Protein AF-A0A9L0II58-F1 (afdb_monomer)

Mean predicted aligned error: 10.86 Å

Structure (mmCIF, N/CA/C/O backbone):
data_AF-A0A9L0II58-F1
#
_entry.id   AF-A0A9L0II58-F1
#
loop_
_atom_site.group_PDB
_atom_site.id
_atom_site.type_symbol
_atom_site.label_atom_id
_atom_site.label_alt_id
_atom_site.label_comp_id
_atom_site.label_asym_id
_atom_site.label_entity_id
_atom_site.label_seq_id
_atom_site.pdbx_PDB_ins_code
_atom_site.Cartn_x
_atom_site.Cartn_y
_atom_site.Cartn_z
_atom_site.occupancy
_atom_site.B_iso_or_equiv
_atom_site.auth_seq_id
_atom_site.auth_comp_id
_atom_site.auth_asym_id
_atom_site.auth_atom_id
_atom_site.pdbx_PDB_model_num
ATOM 1 N N . MET A 1 1 ? -38.429 33.401 -10.300 1.00 37.47 1 MET A N 1
ATOM 2 C CA . MET A 1 1 ? -38.374 32.465 -11.446 1.00 37.47 1 MET A CA 1
ATOM 3 C C . MET A 1 1 ? -36.984 32.580 -12.074 1.00 37.47 1 MET A C 1
ATOM 5 O O . MET A 1 1 ? -36.803 33.376 -12.972 1.00 37.47 1 MET A O 1
ATOM 9 N N . HIS A 1 2 ? -35.915 31.962 -11.591 1.00 30.67 2 HIS A N 1
ATOM 10 C CA . HIS A 1 2 ? -35.698 30.520 -11.544 1.00 30.67 2 HIS A CA 1
ATOM 11 C C . HIS A 1 2 ? -34.664 30.217 -10.450 1.00 30.67 2 HIS A C 1
ATOM 13 O O . HIS A 1 2 ? -33.458 30.248 -10.674 1.00 30.67 2 HIS A O 1
ATOM 19 N N . THR A 1 3 ? -35.157 29.917 -9.251 1.00 37.91 3 THR A N 1
ATOM 20 C CA . THR A 1 3 ? -34.393 29.270 -8.181 1.00 37.91 3 THR A CA 1
ATOM 21 C C . THR A 1 3 ? -34.472 27.772 -8.415 1.00 37.91 3 THR A C 1
ATOM 23 O O . THR A 1 3 ? -35.184 27.092 -7.701 1.00 37.91 3 THR A O 1
ATOM 26 N N . LEU A 1 4 ? -33.871 27.261 -9.483 1.00 41.06 4 LEU A N 1
ATOM 27 C CA . LEU A 1 4 ? -33.971 25.845 -9.838 1.00 41.06 4 LEU A CA 1
ATOM 28 C C . LEU A 1 4 ? -32.886 25.555 -10.866 1.00 41.06 4 LEU A C 1
ATOM 30 O O . LEU A 1 4 ? -33.177 25.417 -12.041 1.00 41.06 4 LEU A O 1
ATOM 34 N N . HIS A 1 5 ? -31.625 25.479 -10.441 1.00 32.88 5 HIS A N 1
ATOM 35 C CA . HIS A 1 5 ? -30.697 24.599 -11.139 1.00 32.88 5 HIS A CA 1
ATOM 36 C C . HIS A 1 5 ? -29.764 23.861 -10.150 1.00 32.88 5 HIS A C 1
ATOM 38 O O . HIS A 1 5 ? -28.634 24.250 -9.888 1.00 32.88 5 HIS A O 1
ATOM 44 N N . ILE A 1 6 ? -30.327 22.768 -9.618 1.00 37.22 6 ILE A N 1
ATOM 45 C CA . ILE A 1 6 ? -29.752 21.406 -9.594 1.00 37.22 6 ILE A CA 1
ATOM 46 C C . ILE A 1 6 ? -28.550 21.181 -8.654 1.00 37.22 6 ILE A C 1
ATOM 48 O O . ILE A 1 6 ? -27.398 21.427 -8.983 1.00 37.22 6 ILE A O 1
ATOM 52 N N . TYR A 1 7 ? -28.787 20.727 -7.419 1.00 32.41 7 TYR A N 1
ATOM 53 C CA . TYR A 1 7 ? -28.805 19.292 -7.064 1.00 32.41 7 TYR A CA 1
ATOM 54 C C . TYR A 1 7 ? -27.579 18.488 -7.555 1.00 32.41 7 TYR A C 1
ATOM 56 O O . TYR A 1 7 ? -27.704 17.515 -8.286 1.00 32.41 7 TYR A O 1
ATOM 64 N N . PHE A 1 8 ? -26.380 18.849 -7.095 1.00 29.89 8 PHE A N 1
ATOM 65 C CA . PHE A 1 8 ? -25.262 17.894 -6.924 1.00 29.89 8 PHE A CA 1
ATOM 66 C C . PHE A 1 8 ? -24.628 17.994 -5.519 1.00 29.89 8 PHE A C 1
ATOM 68 O O . PHE A 1 8 ? -23.543 17.487 -5.252 1.00 29.89 8 PHE A O 1
ATOM 75 N N . SER A 1 9 ? -25.343 18.676 -4.615 1.00 35.75 9 SER A N 1
ATOM 76 C CA . SER A 1 9 ? -24.925 19.126 -3.282 1.00 35.75 9 SER A CA 1
ATOM 77 C C . SER A 1 9 ? -25.473 18.245 -2.147 1.00 35.75 9 SER A C 1
ATOM 79 O O . SER A 1 9 ? -25.463 18.658 -0.988 1.00 35.75 9 SER A O 1
ATOM 81 N N . THR A 1 10 ? -25.957 17.031 -2.432 1.00 36.22 10 THR A N 1
ATOM 82 C CA . THR A 1 10 ? -26.432 16.082 -1.407 1.00 36.22 10 THR A CA 1
ATOM 83 C C . THR A 1 10 ? -25.261 15.388 -0.704 1.00 36.22 10 THR A C 1
ATOM 85 O O . THR A 1 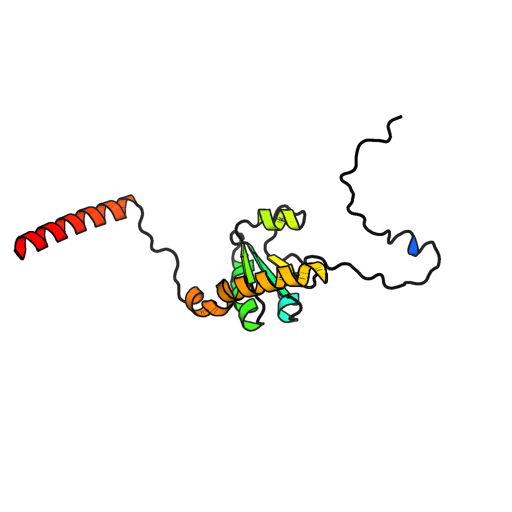10 ? -25.166 14.168 -0.651 1.00 36.22 10 THR A O 1
ATOM 88 N N . GLY A 1 11 ? -24.356 16.190 -0.146 1.00 39.62 11 GLY A N 1
ATOM 89 C CA . GLY A 1 11 ? -23.620 15.855 1.063 1.00 39.62 11 GLY A CA 1
ATOM 90 C C . GLY A 1 11 ? -24.412 16.430 2.228 1.00 39.62 11 GLY A C 1
ATOM 91 O O . GLY A 1 11 ? -24.112 17.521 2.706 1.00 39.62 11 GLY A O 1
ATOM 92 N N . GLN A 1 12 ? -25.479 15.741 2.628 1.00 36.44 12 GLN A N 1
ATOM 93 C CA . GLN A 1 12 ? -26.328 16.157 3.737 1.00 36.44 12 GLN A CA 1
ATOM 94 C C . GLN A 1 12 ? -25.547 15.988 5.046 1.00 36.44 12 GLN A C 1
ATOM 96 O O . GLN A 1 12 ? -25.610 14.955 5.707 1.00 36.44 12 GLN A O 1
ATOM 101 N N . MET A 1 13 ? -24.757 17.005 5.398 1.00 39.03 13 MET A N 1
ATOM 102 C CA . MET A 1 13 ? -24.294 17.205 6.766 1.00 39.03 13 MET A CA 1
ATOM 103 C C . MET A 1 13 ? -25.514 17.562 7.620 1.00 39.03 13 MET A C 1
ATOM 105 O O . MET A 1 13 ? -26.181 18.557 7.322 1.00 39.03 13 MET A O 1
ATOM 109 N N . PRO A 1 14 ? -25.823 16.810 8.689 1.00 40.38 14 PRO A N 1
ATOM 110 C CA . PRO A 1 14 ? -26.786 17.280 9.662 1.00 40.38 14 PRO A CA 1
ATOM 111 C C . PRO A 1 14 ? -26.190 18.493 10.388 1.00 40.38 14 PRO A C 1
ATOM 113 O O . PRO A 1 14 ? -25.183 18.410 11.087 1.00 40.3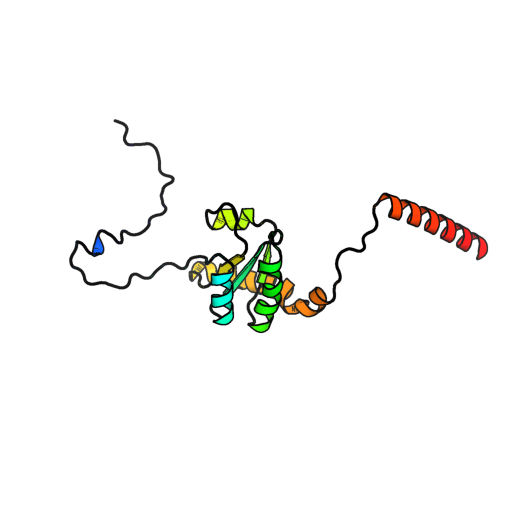8 14 PRO A O 1
ATOM 116 N N . LEU A 1 15 ? -26.823 19.633 10.127 1.00 44.50 15 LEU A N 1
ATOM 117 C CA . LEU A 1 15 ? -26.906 20.861 10.912 1.00 44.50 15 LEU A CA 1
ATOM 118 C C . LEU A 1 15 ? -26.451 20.728 12.383 1.00 44.50 15 LEU A C 1
ATOM 120 O O . LEU A 1 15 ? -27.250 20.421 13.263 1.00 44.50 15 LEU A O 1
ATOM 124 N N . TYR A 1 16 ? -25.188 21.063 12.666 1.00 44.03 16 TYR A N 1
ATOM 125 C CA . TYR A 1 16 ? -24.713 21.314 14.040 1.00 44.03 16 TYR A CA 1
ATOM 126 C C . TYR A 1 16 ? -25.178 22.690 14.563 1.00 44.03 16 TYR A C 1
ATOM 128 O O . TYR A 1 16 ? -25.237 22.920 15.766 1.00 44.03 16 TYR A O 1
ATOM 136 N N . GLY A 1 17 ? -25.555 23.609 13.663 1.00 41.88 17 GLY A N 1
ATOM 137 C CA . GLY A 1 17 ? -25.961 24.976 14.014 1.00 41.88 17 GLY A CA 1
ATOM 138 C C . GLY A 1 17 ? -27.381 25.119 14.577 1.00 41.88 17 GLY A C 1
ATOM 139 O O . GLY A 1 17 ? -27.633 26.048 15.334 1.00 41.88 17 GLY A O 1
ATOM 140 N N . THR A 1 18 ? -28.312 24.214 14.258 1.00 47.66 18 THR A N 1
ATOM 141 C CA . THR A 1 18 ? -29.737 24.379 14.627 1.00 47.66 18 THR A CA 1
ATOM 142 C C . THR A 1 18 ? -30.142 23.631 15.895 1.00 47.66 18 THR A C 1
ATOM 144 O O . THR A 1 18 ? -31.159 23.963 16.493 1.00 47.66 18 THR A O 1
ATOM 147 N N . ILE A 1 19 ? -29.362 22.637 16.333 1.00 51.94 19 ILE A N 1
ATOM 148 C CA . ILE A 1 19 ? -29.674 21.840 17.534 1.00 51.94 19 ILE A CA 1
ATOM 149 C C . ILE A 1 19 ? -29.390 22.653 18.807 1.00 51.94 19 ILE A C 1
ATOM 151 O O . ILE A 1 19 ? -30.192 22.633 19.737 1.00 51.94 19 ILE A O 1
ATOM 155 N N . LEU A 1 20 ? -28.318 23.453 18.804 1.00 52.81 20 LEU A N 1
ATOM 156 C CA . LEU A 1 20 ? -27.966 24.350 19.911 1.00 52.81 20 LEU A CA 1
ATOM 157 C C . LEU A 1 20 ? -28.982 25.490 20.096 1.00 52.81 20 LEU A C 1
ATOM 159 O O . LEU A 1 20 ? -29.238 25.907 21.221 1.00 52.81 20 LEU A O 1
ATOM 163 N N . ALA A 1 21 ? -29.608 25.955 19.011 1.00 57.19 21 ALA A N 1
ATOM 164 C CA . ALA A 1 21 ? -30.618 27.015 19.060 1.00 57.19 21 ALA A CA 1
ATOM 165 C C . ALA A 1 21 ? -31.952 26.562 19.690 1.00 57.19 21 ALA A C 1
ATOM 167 O O . ALA A 1 21 ? -32.737 27.396 20.128 1.00 57.19 21 ALA A O 1
ATOM 168 N N . ALA A 1 22 ? -32.214 25.251 19.753 1.00 59.59 22 ALA A N 1
ATOM 169 C CA . ALA A 1 22 ? -33.484 24.688 20.215 1.00 59.59 22 ALA A CA 1
ATOM 170 C C . ALA A 1 22 ? -33.472 24.211 21.684 1.00 59.59 22 ALA A C 1
ATOM 172 O O . ALA A 1 22 ? -34.413 23.541 22.108 1.00 59.59 22 ALA A O 1
ATOM 173 N N . GLY A 1 23 ? -32.419 24.506 22.460 1.00 54.19 23 GLY A N 1
ATOM 174 C CA . GLY A 1 23 ? -32.371 24.255 23.911 1.00 54.19 23 GLY A CA 1
ATOM 175 C C . GLY A 1 23 ? -32.428 22.782 24.346 1.00 54.19 23 GLY A C 1
ATOM 176 O O . GLY A 1 23 ? -32.483 22.495 25.540 1.00 54.19 23 GLY A O 1
ATOM 177 N N . LYS A 1 24 ? -32.400 21.828 23.409 1.00 57.31 24 LYS A N 1
ATOM 178 C CA . LYS A 1 24 ? -32.230 20.407 23.723 1.00 57.31 24 LYS A CA 1
ATOM 179 C C . LYS A 1 24 ? -30.747 20.182 24.005 1.00 57.31 24 LYS A C 1
ATOM 181 O O . LYS A 1 24 ? -29.922 20.443 23.135 1.00 57.31 24 LYS A O 1
ATOM 186 N N . GLY A 1 25 ? -30.430 19.755 25.230 1.00 58.03 25 GLY A N 1
ATOM 187 C CA . GLY A 1 25 ? -29.062 19.474 25.671 1.00 58.03 25 GLY A CA 1
ATOM 188 C C . GLY A 1 25 ? -28.303 18.572 24.696 1.00 58.03 25 GLY A C 1
ATOM 189 O O . GLY A 1 25 ? -28.914 17.861 23.901 1.00 58.03 25 GLY A O 1
ATOM 190 N N . ASP A 1 26 ? -26.974 18.636 24.756 1.00 59.62 26 ASP A N 1
ATOM 191 C CA . ASP A 1 26 ? -26.035 18.027 23.808 1.00 59.62 26 ASP A CA 1
ATOM 192 C C . ASP A 1 26 ? -26.184 16.490 23.765 1.00 59.62 26 ASP A C 1
ATOM 194 O O . ASP A 1 26 ? -25.502 15.741 24.464 1.00 59.62 26 ASP A O 1
ATOM 198 N N . VAL A 1 27 ? -27.155 15.997 22.992 1.00 66.31 27 VAL A N 1
ATOM 199 C CA . VAL A 1 27 ? -27.343 14.566 22.748 1.00 66.31 27 VAL A CA 1
ATOM 200 C C . VAL A 1 27 ? -26.254 14.121 21.771 1.00 66.31 27 VAL A C 1
ATOM 202 O O . VAL A 1 27 ? -26.261 14.567 20.616 1.00 66.31 27 VAL A O 1
ATOM 205 N N . PRO A 1 28 ? -25.320 13.237 22.181 1.00 72.06 28 PRO A N 1
ATOM 206 C CA . PRO A 1 28 ? -24.205 12.838 21.338 1.00 72.06 28 PRO A CA 1
ATOM 207 C C . PRO A 1 28 ? -24.730 12.107 20.103 1.00 72.06 28 PRO A C 1
ATOM 209 O O . PRO A 1 28 ? -25.129 10.943 20.142 1.00 72.06 28 PRO A O 1
ATOM 212 N N . THR A 1 29 ? -24.737 12.812 18.975 1.00 75.81 29 THR A N 1
ATOM 213 C CA . THR A 1 29 ? -25.185 12.260 17.698 1.00 75.81 29 THR A CA 1
ATOM 214 C C . THR A 1 29 ? -24.169 11.225 17.217 1.00 75.81 29 THR A C 1
ATOM 216 O O . THR A 1 29 ? -22.966 11.496 17.140 1.00 75.81 29 THR A O 1
ATOM 219 N N . LYS A 1 30 ? -24.646 10.021 16.875 1.00 77.94 30 LYS A N 1
ATOM 220 C CA . LYS A 1 30 ? -23.804 8.928 16.375 1.00 77.94 30 LYS A CA 1
ATOM 221 C C . LYS A 1 30 ? -23.175 9.334 15.042 1.00 77.94 30 LYS A C 1
ATOM 223 O O . LYS A 1 30 ? -23.849 9.404 14.018 1.00 77.94 30 LYS A O 1
ATOM 228 N N . ARG A 1 31 ? -21.871 9.614 15.060 1.00 80.75 31 ARG A N 1
ATOM 229 C CA . ARG A 1 31 ? -21.125 9.984 13.853 1.00 80.75 31 ARG A CA 1
ATOM 230 C C . ARG A 1 31 ? -21.053 8.780 12.908 1.00 80.75 31 ARG A C 1
ATOM 232 O O . ARG A 1 31 ? -20.744 7.682 13.378 1.00 80.75 31 ARG A O 1
ATOM 239 N N . PRO A 1 32 ? -21.313 8.965 11.603 1.00 84.94 32 PRO A N 1
ATOM 240 C CA . PRO A 1 32 ? -21.199 7.875 10.649 1.00 84.94 32 PRO A CA 1
ATOM 241 C C . PRO A 1 32 ? -19.741 7.399 10.549 1.00 84.94 32 PRO A C 1
ATOM 243 O O . PRO A 1 32 ? -18.811 8.194 10.753 1.00 84.94 32 PRO A O 1
ATOM 246 N N . PRO A 1 33 ? -19.517 6.112 10.237 1.00 86.62 33 PRO A N 1
ATOM 247 C CA . PRO A 1 33 ? -18.185 5.625 9.930 1.00 86.62 33 PRO A CA 1
ATOM 248 C C . PRO A 1 33 ? -17.679 6.316 8.665 1.00 86.62 33 PRO A C 1
ATOM 250 O O . PRO A 1 33 ? -18.372 6.401 7.656 1.00 86.62 33 PRO A O 1
ATOM 253 N N . VAL A 1 34 ? -16.457 6.829 8.731 1.00 89.88 34 VAL A N 1
ATOM 254 C CA . VAL A 1 34 ? -15.825 7.548 7.625 1.00 89.88 34 VAL A CA 1
ATOM 255 C C . VAL A 1 34 ? -14.406 7.044 7.435 1.00 89.88 34 VAL A C 1
ATOM 257 O O . VAL A 1 34 ? -13.758 6.578 8.377 1.00 89.88 34 VAL A O 1
ATOM 260 N N . LEU A 1 35 ? -13.911 7.187 6.212 1.00 90.75 35 LEU A N 1
ATOM 261 C CA . LEU A 1 35 ? -12.530 6.877 5.887 1.00 90.75 35 LEU A CA 1
ATOM 262 C C . LEU A 1 35 ? -11.588 7.840 6.610 1.00 90.75 35 LEU A C 1
ATOM 264 O O . LEU A 1 35 ? -11.842 9.043 6.723 1.00 90.75 35 LEU A O 1
ATOM 268 N N . ARG A 1 36 ? -10.474 7.298 7.096 1.00 91.62 36 ARG A N 1
ATOM 269 C CA . ARG A 1 36 ? -9.381 8.084 7.665 1.00 91.62 36 ARG A CA 1
ATOM 270 C C . ARG A 1 36 ? -8.252 8.097 6.650 1.00 91.62 36 ARG A C 1
ATOM 272 O O . ARG A 1 36 ? -7.883 7.053 6.123 1.00 91.62 36 ARG A O 1
ATOM 279 N N . ALA A 1 37 ? -7.741 9.280 6.349 1.00 92.81 37 ALA A N 1
ATOM 280 C CA . ALA A 1 37 ? -6.758 9.479 5.298 1.00 92.81 37 ALA A CA 1
ATOM 281 C C . ALA A 1 37 ? -5.533 10.214 5.837 1.00 92.81 37 ALA A C 1
ATOM 283 O O . ALA A 1 37 ? -5.661 11.083 6.700 1.00 92.81 37 ALA A O 1
ATOM 284 N N . GLY A 1 38 ? -4.371 9.900 5.269 1.00 90.19 38 GLY A N 1
ATOM 285 C CA . GLY A 1 38 ? -3.093 10.514 5.613 1.00 90.19 38 GLY A CA 1
ATOM 286 C C . GLY A 1 38 ? -2.236 9.641 6.524 1.00 90.19 38 GLY A C 1
ATOM 287 O O . GLY A 1 38 ? -2.736 8.959 7.417 1.00 90.19 38 GLY A O 1
ATOM 288 N N . VAL A 1 39 ? -0.923 9.699 6.301 1.00 91.62 39 VAL A N 1
ATOM 289 C CA . VAL A 1 39 ? 0.056 8.796 6.924 1.00 91.62 39 VAL A CA 1
ATOM 290 C C . VAL A 1 39 ? -0.006 8.866 8.449 1.00 91.62 39 VAL A C 1
ATOM 292 O O . VAL A 1 39 ? -0.225 7.840 9.075 1.00 91.62 39 VAL A O 1
ATOM 295 N N . ASN A 1 40 ? 0.057 10.061 9.042 1.00 92.38 40 ASN A N 1
ATOM 296 C CA . ASN A 1 40 ? 0.121 10.234 10.502 1.00 92.38 40 ASN A CA 1
ATOM 297 C C . ASN A 1 40 ? -1.142 9.733 11.226 1.00 92.38 40 ASN A C 1
ATOM 299 O O . ASN A 1 40 ? -1.089 9.168 12.318 1.00 92.38 40 ASN A O 1
ATOM 303 N N . THR A 1 41 ? -2.312 9.941 10.622 1.00 92.38 41 THR A N 1
ATOM 304 C CA . THR A 1 41 ? -3.571 9.444 11.186 1.00 92.38 41 THR A CA 1
ATOM 305 C C . THR A 1 41 ? -3.679 7.932 11.012 1.00 92.38 41 THR A C 1
ATOM 307 O O . THR A 1 41 ? -4.159 7.242 11.902 1.00 92.38 41 THR A O 1
ATOM 310 N N . VAL A 1 42 ? -3.219 7.394 9.882 1.00 93.25 42 VAL A N 1
ATOM 311 C CA . VAL A 1 42 ? -3.234 5.949 9.628 1.00 93.25 42 VAL A CA 1
ATOM 312 C C . VAL A 1 42 ? -2.272 5.217 10.569 1.00 93.25 42 VAL A C 1
ATOM 314 O O . VAL A 1 42 ? -2.679 4.228 11.170 1.00 93.25 42 VAL A O 1
ATOM 317 N N . THR A 1 43 ? -1.048 5.710 10.772 1.00 93.31 43 THR A N 1
ATOM 318 C CA . THR A 1 43 ? -0.052 5.069 11.648 1.00 93.31 43 THR A CA 1
ATOM 319 C C . THR A 1 43 ? -0.534 4.983 13.091 1.00 93.31 43 THR A C 1
ATOM 321 O O . THR A 1 43 ? -0.545 3.900 13.669 1.00 93.31 43 THR A O 1
ATOM 324 N N . THR A 1 44 ? -1.051 6.084 13.637 1.00 94.19 44 THR A N 1
ATOM 325 C CA . THR A 1 44 ? -1.612 6.109 14.999 1.00 94.19 44 THR A CA 1
ATOM 326 C C . THR A 1 44 ? -2.806 5.161 15.153 1.00 94.19 44 THR A C 1
ATOM 328 O O . THR A 1 44 ? -2.974 4.522 16.192 1.00 94.19 44 THR A O 1
ATOM 331 N N . LEU A 1 45 ? -3.646 5.009 14.125 1.00 93.94 45 LEU A N 1
ATOM 332 C CA . LEU A 1 45 ? -4.759 4.052 14.144 1.00 93.94 45 LEU A CA 1
ATOM 333 C C . LEU A 1 45 ? -4.293 2.593 14.047 1.00 93.94 45 LEU A C 1
ATOM 335 O O . LEU A 1 45 ? -4.927 1.716 14.639 1.00 93.94 45 LEU A O 1
ATOM 339 N N . MET A 1 46 ? -3.200 2.334 13.331 1.00 93.56 46 MET A N 1
ATOM 340 C CA . MET A 1 46 ? -2.594 1.008 13.224 1.00 93.56 46 MET A CA 1
ATOM 341 C C . MET A 1 46 ? -1.924 0.572 14.525 1.00 93.56 46 MET A C 1
ATOM 343 O O . MET A 1 46 ? -2.131 -0.557 14.962 1.00 93.56 46 MET A O 1
ATOM 347 N N . GLU A 1 47 ? -1.173 1.467 15.168 1.00 92.44 47 GLU A N 1
ATOM 348 C CA . GLU A 1 47 ? -0.543 1.225 16.473 1.00 92.44 47 GLU A CA 1
ATOM 349 C C . GLU A 1 47 ? -1.589 0.909 17.548 1.00 92.44 47 GLU A C 1
ATOM 351 O O . GLU A 1 47 ? -1.432 -0.016 18.341 1.00 92.44 47 GLU A O 1
ATOM 356 N N . ASN A 1 48 ? -2.725 1.604 17.499 1.00 93.25 48 ASN A N 1
ATOM 357 C CA . ASN A 1 48 ? -3.860 1.351 18.382 1.00 93.25 48 ASN A CA 1
ATOM 358 C C . ASN A 1 48 ? -4.730 0.149 17.962 1.00 93.25 48 ASN A C 1
ATOM 360 O O . ASN A 1 48 ? -5.752 -0.100 18.599 1.00 93.25 48 ASN A O 1
ATOM 364 N N . LYS A 1 49 ? -4.385 -0.566 16.879 1.00 90.00 49 LYS A N 1
ATOM 365 C CA . LYS A 1 49 ? -5.158 -1.688 16.303 1.00 90.00 49 LYS A CA 1
ATOM 366 C C . LYS A 1 49 ? -6.634 -1.363 16.017 1.00 90.00 49 LYS A C 1
ATOM 368 O O . LYS A 1 49 ? -7.496 -2.235 16.062 1.00 90.00 49 LYS A O 1
ATOM 373 N N . LYS A 1 50 ? -6.940 -0.100 15.706 1.00 91.00 50 LYS A N 1
ATOM 374 C CA . LYS A 1 50 ? -8.295 0.360 15.338 1.00 91.00 50 LYS A CA 1
ATOM 375 C C . LYS A 1 50 ? -8.555 0.293 13.831 1.00 91.00 50 LYS A C 1
ATOM 377 O O . LYS A 1 50 ? -9.681 0.522 13.394 1.00 91.00 50 LYS A O 1
ATOM 382 N N . ALA A 1 51 ? -7.518 0.030 13.040 1.00 92.00 51 ALA A N 1
ATOM 383 C CA . ALA A 1 51 ? -7.602 -0.134 11.596 1.00 92.00 51 ALA A CA 1
ATOM 384 C C . ALA A 1 51 ? -8.030 -1.565 11.236 1.00 92.00 51 ALA A C 1
ATOM 386 O O . ALA A 1 51 ? -7.407 -2.528 11.676 1.00 92.00 51 ALA A O 1
ATOM 387 N N . GLN A 1 52 ? -9.068 -1.697 10.410 1.00 91.94 52 GLN A N 1
ATOM 388 C CA . GLN A 1 52 ? -9.499 -2.983 9.854 1.00 91.94 52 GLN A CA 1
ATOM 389 C C . GLN A 1 52 ? -8.797 -3.294 8.536 1.00 91.94 52 GLN A C 1
ATOM 391 O O . GLN A 1 52 ? -8.494 -4.449 8.269 1.00 91.94 52 GLN A O 1
ATOM 396 N N . LEU A 1 53 ? -8.540 -2.270 7.720 1.00 93.25 53 LEU A N 1
ATOM 397 C CA . LEU A 1 53 ? -7.842 -2.390 6.444 1.00 93.25 53 LEU A CA 1
ATOM 398 C C . LEU A 1 53 ? -7.030 -1.122 6.178 1.00 93.25 53 LEU A C 1
ATOM 400 O O . LEU A 1 53 ? -7.507 -0.009 6.429 1.00 93.25 53 LEU A O 1
ATOM 404 N N . VAL A 1 54 ? -5.818 -1.289 5.650 1.00 94.25 54 VAL A N 1
ATOM 405 C CA . VAL A 1 54 ? -4.943 -0.184 5.240 1.00 94.25 54 VAL A CA 1
ATOM 406 C C . VAL A 1 54 ? -4.670 -0.261 3.744 1.00 94.25 54 VAL A C 1
ATOM 408 O O . VAL A 1 54 ? -4.293 -1.298 3.212 1.00 94.25 54 VAL A O 1
ATOM 411 N N . VAL A 1 55 ? -4.844 0.864 3.066 1.00 94.31 55 VAL A N 1
ATOM 412 C CA . VAL A 1 55 ? -4.625 1.017 1.632 1.00 94.31 55 VAL A CA 1
ATOM 413 C C . VAL A 1 55 ? -3.463 1.975 1.424 1.00 94.31 55 VAL A C 1
ATOM 415 O O . VAL A 1 55 ? -3.495 3.105 1.914 1.00 94.31 55 VAL A O 1
ATOM 418 N N . ILE A 1 56 ? -2.447 1.530 0.691 1.00 94.88 56 ILE A N 1
ATOM 419 C CA . ILE A 1 56 ? -1.212 2.269 0.425 1.00 94.88 56 ILE A CA 1
ATOM 420 C C . ILE A 1 56 ? -1.125 2.544 -1.078 1.00 94.88 56 ILE A C 1
ATOM 422 O O . ILE A 1 56 ? -1.339 1.647 -1.893 1.00 94.88 56 ILE A O 1
ATOM 426 N N . ALA A 1 57 ? -0.819 3.779 -1.468 1.00 95.38 57 ALA A N 1
ATOM 427 C CA . ALA A 1 57 ? -0.521 4.099 -2.860 1.00 95.38 57 ALA A CA 1
ATOM 428 C C . ALA A 1 57 ? 0.895 3.648 -3.249 1.00 95.38 57 ALA A C 1
ATOM 430 O O . ALA A 1 57 ? 1.832 3.786 -2.468 1.00 95.38 57 ALA A O 1
ATOM 431 N N . HIS A 1 58 ? 1.062 3.158 -4.478 1.00 92.69 58 HIS A N 1
ATOM 432 C CA . HIS A 1 58 ? 2.370 2.721 -4.989 1.00 92.69 58 HIS A CA 1
ATOM 433 C C . HIS A 1 58 ? 3.294 3.852 -5.491 1.00 92.69 58 HIS A C 1
ATOM 435 O O . HIS A 1 58 ? 4.495 3.658 -5.599 1.00 92.69 58 HIS A O 1
ATOM 441 N N . ASP A 1 59 ? 2.736 5.015 -5.832 1.00 93.19 59 ASP A N 1
ATOM 442 C CA . ASP A 1 59 ? 3.364 6.124 -6.575 1.00 93.19 59 ASP A CA 1
ATOM 443 C C . ASP A 1 59 ? 3.552 7.356 -5.680 1.00 93.19 59 ASP A C 1
ATOM 445 O O . ASP A 1 59 ? 3.321 8.509 -6.072 1.00 93.19 59 ASP A O 1
ATOM 449 N N . VAL A 1 60 ? 3.906 7.104 -4.423 1.00 91.31 60 VAL A N 1
ATOM 450 C CA . VAL A 1 60 ? 4.192 8.157 -3.455 1.00 91.31 60 VAL A CA 1
ATOM 451 C C . VAL A 1 60 ? 5.595 8.690 -3.703 1.00 91.31 60 VAL A C 1
ATOM 453 O O . VAL A 1 60 ? 6.548 7.935 -3.840 1.00 91.31 60 VAL A O 1
ATOM 456 N N . ASP A 1 61 ? 5.673 10.011 -3.758 1.00 88.88 61 ASP A N 1
ATOM 457 C CA . ASP A 1 61 ? 6.900 10.777 -3.893 1.00 88.88 61 ASP A CA 1
ATOM 458 C C . ASP A 1 61 ? 6.819 11.848 -2.802 1.00 88.88 61 ASP A C 1
ATOM 460 O O . ASP A 1 61 ? 5.865 12.643 -2.847 1.00 88.88 61 ASP A O 1
ATOM 464 N N . PRO A 1 62 ? 7.670 11.819 -1.761 1.00 92.88 62 PRO A N 1
ATOM 465 C CA . PRO A 1 62 ? 8.810 10.916 -1.501 1.00 92.88 62 PRO A CA 1
ATOM 466 C C . PRO A 1 62 ? 8.422 9.535 -0.903 1.00 92.88 62 PRO A C 1
ATOM 468 O O . PRO A 1 62 ? 7.453 9.423 -0.145 1.00 92.88 62 PRO A O 1
ATOM 471 N N . ILE A 1 63 ? 9.165 8.466 -1.228 1.00 91.88 63 ILE A N 1
ATOM 472 C CA . ILE A 1 63 ? 8.826 7.058 -0.893 1.00 91.88 63 ILE A CA 1
ATOM 473 C C . ILE A 1 63 ? 9.003 6.710 0.597 1.00 91.88 63 ILE A C 1
ATOM 475 O O . ILE A 1 63 ? 8.350 5.809 1.133 1.00 91.88 63 ILE A O 1
ATOM 479 N N . GLU A 1 64 ? 9.838 7.467 1.297 1.00 92.25 64 GLU A N 1
ATOM 480 C CA . GLU A 1 64 ? 10.173 7.344 2.715 1.00 92.25 64 GLU A CA 1
ATOM 481 C C . GLU A 1 64 ? 8.924 7.417 3.601 1.00 92.25 64 GLU A C 1
ATOM 483 O O . GLU A 1 64 ? 8.856 6.788 4.656 1.00 92.25 64 GLU A O 1
ATOM 488 N N . LEU A 1 65 ? 7.888 8.119 3.134 1.00 91.12 65 LEU A N 1
ATOM 489 C CA . LEU A 1 65 ? 6.612 8.246 3.831 1.00 91.12 65 LEU A CA 1
ATOM 490 C C . LEU A 1 65 ? 5.854 6.921 3.967 1.00 91.12 65 LEU A C 1
ATOM 492 O O . LEU A 1 65 ? 5.007 6.801 4.851 1.00 91.12 65 LEU A O 1
ATOM 496 N N . VAL A 1 66 ? 6.097 5.949 3.083 1.00 92.12 66 VAL A N 1
ATOM 497 C CA . VAL A 1 66 ? 5.326 4.696 3.036 1.00 92.12 66 VAL A CA 1
ATOM 498 C C . VAL A 1 66 ? 6.169 3.434 3.170 1.00 92.12 66 VAL A C 1
ATOM 500 O O . VAL A 1 66 ? 5.602 2.369 3.405 1.00 92.12 66 VAL A O 1
ATOM 503 N N . VAL A 1 67 ? 7.501 3.528 3.096 1.00 92.75 67 VAL A 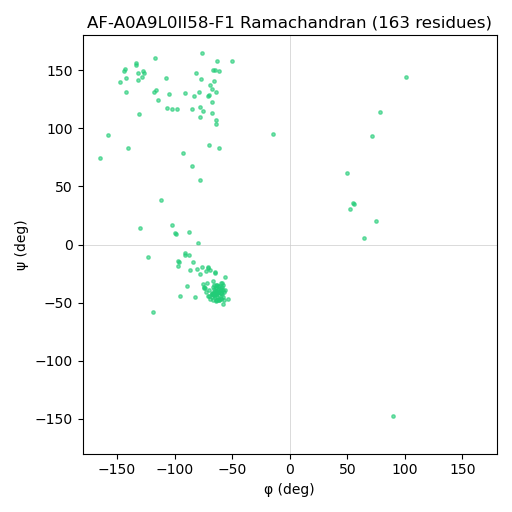N 1
ATOM 504 C CA . VAL A 1 67 ? 8.403 2.361 3.136 1.00 92.75 67 VAL A CA 1
ATOM 505 C C . VAL A 1 67 ? 8.250 1.516 4.409 1.00 92.75 67 VAL A C 1
ATOM 507 O O . VAL A 1 67 ? 8.321 0.291 4.360 1.00 92.75 67 VAL A O 1
ATOM 510 N N . PHE A 1 68 ? 7.974 2.150 5.551 1.00 93.00 68 PHE A N 1
ATOM 511 C CA . PHE A 1 68 ? 7.848 1.468 6.843 1.00 93.00 68 PHE A CA 1
ATOM 512 C C . PHE A 1 68 ? 6.451 0.875 7.092 1.00 93.00 68 PHE A C 1
ATOM 514 O O . PHE A 1 68 ? 6.279 0.042 7.985 1.00 93.00 68 PHE A O 1
ATOM 521 N N . LEU A 1 69 ? 5.437 1.280 6.320 1.00 92.62 69 LEU A N 1
ATOM 522 C CA . LEU A 1 69 ? 4.047 0.901 6.578 1.00 92.62 69 LEU A CA 1
ATOM 523 C C . LEU A 1 69 ? 3.787 -0.600 6.421 1.00 92.62 69 LEU A C 1
ATOM 525 O O . LEU A 1 69 ? 3.169 -1.159 7.323 1.00 92.62 69 LEU A O 1
ATOM 529 N N . PRO A 1 70 ? 4.261 -1.297 5.368 1.00 92.81 70 PRO A N 1
ATOM 530 C CA . PRO A 1 70 ? 4.063 -2.743 5.258 1.00 92.81 70 PRO A CA 1
ATOM 531 C C . PRO A 1 70 ? 4.634 -3.519 6.453 1.00 92.81 70 PRO A C 1
ATOM 533 O O . PRO A 1 70 ? 4.001 -4.452 6.952 1.00 92.81 70 PRO A O 1
ATOM 536 N N . ALA A 1 71 ? 5.799 -3.103 6.959 1.00 92.62 71 ALA A N 1
ATOM 537 C CA . ALA A 1 71 ? 6.422 -3.709 8.135 1.00 92.62 71 ALA A CA 1
ATOM 538 C C . ALA A 1 71 ? 5.591 -3.466 9.407 1.00 92.62 71 ALA A C 1
ATOM 540 O O . ALA A 1 71 ? 5.366 -4.391 10.195 1.00 92.62 71 ALA A O 1
ATOM 541 N N . LEU A 1 72 ? 5.078 -2.241 9.572 1.00 92.81 72 LEU A N 1
ATOM 542 C CA . LEU A 1 72 ? 4.185 -1.867 10.670 1.00 92.81 72 LEU A CA 1
ATOM 543 C C . LEU A 1 72 ? 2.878 -2.679 10.628 1.00 92.81 72 LEU A C 1
ATOM 545 O O . LEU A 1 72 ? 2.479 -3.253 11.642 1.00 92.81 72 LEU A O 1
ATOM 549 N N . CYS A 1 73 ? 2.243 -2.784 9.453 1.00 92.62 73 CYS A N 1
ATOM 550 C CA . CYS A 1 73 ? 1.022 -3.564 9.229 1.00 92.62 73 CYS A CA 1
ATOM 551 C C . CYS A 1 73 ? 1.198 -5.012 9.692 1.00 92.62 73 CYS A C 1
ATOM 553 O O . CYS A 1 73 ? 0.357 -5.531 10.425 1.00 92.62 73 CYS A O 1
ATOM 555 N N . ARG A 1 74 ? 2.318 -5.649 9.321 1.00 91.00 74 ARG A N 1
ATOM 556 C CA . ARG A 1 74 ? 2.620 -7.030 9.714 1.00 91.00 74 ARG A CA 1
ATOM 557 C C . ARG A 1 74 ? 2.793 -7.168 11.223 1.00 91.00 74 ARG A C 1
ATOM 559 O O . ARG A 1 74 ? 2.182 -8.055 11.811 1.00 91.00 74 ARG A O 1
ATOM 566 N N . LYS A 1 75 ? 3.596 -6.299 11.850 1.00 91.56 75 LYS A N 1
ATOM 567 C CA . LYS A 1 75 ? 3.853 -6.349 13.300 1.00 91.56 75 LYS A CA 1
ATOM 568 C C . LYS A 1 75 ? 2.563 -6.199 14.109 1.00 91.56 75 LYS A C 1
ATOM 570 O O . LYS A 1 75 ? 2.394 -6.860 15.129 1.00 91.56 75 LYS A O 1
ATOM 575 N N . MET A 1 76 ? 1.647 -5.358 13.633 1.00 92.56 76 MET A N 1
ATOM 576 C CA . MET A 1 76 ? 0.363 -5.106 14.289 1.00 92.56 76 MET A CA 1
ATOM 577 C C . MET A 1 76 ? -0.747 -6.086 13.875 1.00 92.56 76 MET A C 1
ATOM 579 O O . MET A 1 76 ? -1.804 -6.087 14.506 1.00 92.56 76 MET A O 1
ATOM 583 N N . GLY A 1 77 ? -0.517 -6.928 12.861 1.00 88.94 77 GLY A N 1
ATOM 584 C CA . GLY A 1 77 ? -1.489 -7.899 12.348 1.00 88.94 77 GLY A CA 1
ATOM 585 C C . GLY A 1 77 ? -2.618 -7.286 11.512 1.00 88.94 77 GLY A C 1
ATOM 586 O O . GLY A 1 77 ? -3.668 -7.904 11.363 1.00 88.94 77 GLY A O 1
ATOM 587 N N . VAL A 1 78 ? -2.424 -6.078 10.980 1.00 92.50 78 VAL A N 1
ATOM 588 C CA . VAL A 1 78 ? -3.427 -5.361 10.181 1.00 92.50 78 VAL A CA 1
ATOM 589 C C . VAL A 1 78 ? -3.244 -5.716 8.698 1.00 92.50 78 VAL A C 1
ATOM 591 O O . VAL A 1 78 ? -2.115 -5.662 8.197 1.00 92.50 78 VAL A O 1
ATOM 594 N N . PRO A 1 79 ? -4.308 -6.093 7.967 1.00 94.44 79 PRO A N 1
ATOM 595 C CA . PRO A 1 79 ? -4.220 -6.379 6.538 1.00 94.44 79 PRO A CA 1
ATOM 596 C C . PRO A 1 79 ? -3.965 -5.090 5.750 1.00 94.44 79 PRO A C 1
ATOM 598 O O . PRO A 1 79 ? -4.578 -4.049 6.017 1.00 94.44 79 PRO A O 1
ATOM 601 N N . TYR A 1 80 ? -3.068 -5.163 4.766 1.00 94.44 80 TYR A N 1
ATOM 602 C CA . TYR A 1 80 ? -2.736 -4.023 3.917 1.00 94.44 80 TYR A CA 1
ATOM 603 C C . TYR A 1 80 ? -2.756 -4.375 2.439 1.00 94.44 80 TYR A C 1
ATOM 605 O O . TYR A 1 80 ? -2.390 -5.479 2.050 1.00 94.44 80 TYR A O 1
ATOM 613 N N . CYS A 1 81 ? -3.134 -3.411 1.608 1.00 93.94 81 CYS A N 1
ATOM 614 C CA . CYS A 1 81 ? -3.053 -3.534 0.162 1.00 93.94 81 CYS A CA 1
ATOM 615 C C . CYS A 1 81 ? -2.310 -2.359 -0.462 1.00 93.94 81 CYS A C 1
ATOM 617 O O . CYS A 1 81 ? -2.351 -1.231 0.034 1.00 93.94 81 CYS A O 1
ATOM 619 N N . ILE A 1 82 ? -1.640 -2.637 -1.579 1.00 94.12 82 ILE A N 1
ATOM 620 C CA . ILE A 1 82 ? -0.952 -1.630 -2.382 1.00 94.12 82 ILE A CA 1
ATOM 621 C C . ILE A 1 82 ? -1.768 -1.413 -3.653 1.00 94.12 82 ILE A C 1
ATOM 623 O O . ILE A 1 82 ? -1.955 -2.335 -4.446 1.00 94.12 82 ILE A O 1
ATOM 627 N N . ILE A 1 83 ? -2.269 -0.195 -3.848 1.00 93.25 83 ILE A N 1
ATOM 628 C CA . ILE A 1 83 ? -3.099 0.174 -4.996 1.00 93.25 83 ILE A CA 1
ATOM 629 C C . ILE A 1 83 ? -2.311 1.056 -5.961 1.00 93.25 83 ILE A C 1
ATOM 631 O O . ILE A 1 83 ? -1.534 1.933 -5.573 1.00 93.25 83 ILE A O 1
ATOM 635 N N . LYS A 1 84 ? -2.569 0.838 -7.255 1.00 91.44 84 LYS A N 1
ATOM 636 C CA . LYS A 1 84 ? -2.073 1.702 -8.321 1.00 91.44 84 LYS A CA 1
ATOM 637 C C . LYS A 1 84 ? -2.796 3.055 -8.311 1.00 91.44 84 LYS A C 1
ATOM 639 O O . LYS A 1 84 ? -4.024 3.104 -8.413 1.00 91.44 84 LYS A O 1
ATOM 644 N N . ALA A 1 85 ? -1.995 4.113 -8.297 1.00 89.75 85 ALA A N 1
ATOM 645 C CA . ALA A 1 85 ? -2.308 5.536 -8.393 1.00 89.75 85 ALA A CA 1
ATOM 646 C C . ALA A 1 85 ? -2.839 6.205 -7.109 1.00 89.75 85 ALA A C 1
ATOM 648 O O . ALA A 1 85 ? -3.990 6.015 -6.707 1.00 89.75 85 ALA A O 1
ATOM 649 N N . LYS A 1 86 ? -2.044 7.128 -6.553 1.00 92.31 86 LYS A N 1
ATOM 650 C CA . LYS A 1 86 ? -2.398 8.014 -5.428 1.00 92.31 86 LYS A CA 1
ATOM 651 C C . LYS A 1 86 ? -3.515 8.994 -5.775 1.00 92.31 86 LYS A C 1
ATOM 653 O O . LYS A 1 86 ? -4.237 9.460 -4.894 1.00 92.31 86 LYS A O 1
ATOM 658 N N . ALA A 1 87 ? -3.687 9.295 -7.063 1.00 92.56 87 ALA A N 1
ATOM 659 C CA . ALA A 1 87 ? -4.774 10.133 -7.565 1.00 92.56 87 ALA A CA 1
ATOM 660 C C . ALA A 1 87 ? -6.148 9.464 -7.381 1.00 92.56 87 ALA A C 1
ATOM 662 O O . ALA A 1 87 ? -7.120 10.133 -7.036 1.00 92.56 87 ALA A O 1
ATOM 663 N N . ARG A 1 88 ? -6.232 8.133 -7.535 1.00 91.12 88 ARG A N 1
ATOM 664 C CA . ARG A 1 88 ? -7.485 7.385 -7.331 1.00 91.12 88 ARG A CA 1
ATOM 665 C C . ARG A 1 88 ? -7.912 7.405 -5.865 1.00 91.12 88 ARG A C 1
ATOM 667 O O . ARG A 1 88 ? -9.082 7.641 -5.578 1.00 91.12 88 ARG A O 1
ATOM 674 N N . LEU A 1 89 ? -6.958 7.238 -4.947 1.00 91.56 89 LEU A N 1
ATOM 675 C CA . LEU A 1 89 ? -7.207 7.404 -3.510 1.00 91.56 89 LEU A CA 1
ATOM 676 C C . LEU A 1 89 ? -7.555 8.855 -3.160 1.00 91.56 89 LEU A C 1
ATOM 678 O O . LEU A 1 89 ? -8.439 9.099 -2.346 1.00 91.56 89 LEU A O 1
ATOM 682 N N . GLY A 1 90 ? -6.905 9.824 -3.811 1.00 91.94 90 GLY A N 1
ATOM 683 C CA . GLY A 1 90 ? -7.241 11.241 -3.684 1.00 91.94 90 GLY A CA 1
ATOM 684 C C . GLY A 1 90 ? -8.700 11.517 -4.043 1.00 91.94 90 GLY A C 1
ATOM 685 O O . GLY A 1 90 ? -9.416 12.140 -3.258 1.00 91.94 90 GLY A O 1
ATOM 686 N N . ARG A 1 91 ? -9.173 10.984 -5.177 1.00 91.94 91 ARG A N 1
ATOM 687 C CA . ARG A 1 91 ? -10.553 11.172 -5.642 1.00 91.94 91 ARG A CA 1
ATOM 688 C C . ARG A 1 91 ? -11.590 10.676 -4.634 1.00 91.94 91 ARG A C 1
ATOM 690 O O . ARG A 1 91 ? -12.612 11.338 -4.480 1.00 91.94 91 ARG A O 1
ATOM 697 N N . LEU A 1 92 ? -11.307 9.578 -3.931 1.00 90.12 92 LEU A N 1
ATOM 698 C CA . LEU A 1 92 ? -12.174 9.025 -2.884 1.00 90.12 92 LEU A CA 1
ATOM 699 C C . LEU A 1 92 ? -12.331 9.969 -1.680 1.00 90.12 92 LEU A C 1
ATOM 701 O O . LEU A 1 92 ? -13.394 10.033 -1.079 1.00 90.12 92 LEU A O 1
ATOM 705 N N . VAL A 1 93 ? -11.276 10.711 -1.338 1.00 90.94 93 VAL A N 1
ATOM 706 C CA . VAL A 1 93 ? -11.238 11.636 -0.189 1.00 90.94 93 VAL A CA 1
ATOM 707 C C . VAL A 1 93 ? -11.473 13.091 -0.631 1.00 90.94 93 VAL A C 1
ATOM 709 O O . VAL A 1 93 ? -11.278 14.025 0.141 1.00 90.94 93 VAL A O 1
ATOM 712 N N . HIS A 1 94 ? -11.868 13.315 -1.889 1.00 92.19 94 HIS A N 1
ATOM 713 C CA . HIS A 1 94 ? -12.014 14.646 -2.491 1.00 92.19 94 HIS A CA 1
ATOM 714 C C . HIS A 1 94 ? -10.743 15.515 -2.406 1.00 92.19 94 HIS A C 1
ATOM 716 O O . HIS A 1 94 ? -10.804 16.734 -2.260 1.00 92.19 94 HIS A O 1
ATOM 722 N N . ARG A 1 95 ? -9.568 14.893 -2.527 1.00 91.69 95 ARG A N 1
ATOM 723 C CA . ARG A 1 95 ? -8.265 15.566 -2.623 1.00 91.69 95 ARG A CA 1
ATOM 724 C C . ARG A 1 95 ? -7.602 15.263 -3.963 1.00 91.69 95 ARG A C 1
ATOM 726 O O . ARG A 1 95 ? -7.927 14.282 -4.623 1.00 91.69 95 ARG A O 1
ATOM 733 N N . LYS A 1 96 ? -6.631 16.089 -4.363 1.00 91.88 96 LYS A N 1
ATOM 734 C CA . LYS A 1 96 ? -5.836 15.826 -5.578 1.00 91.88 96 LYS A CA 1
ATOM 735 C C . L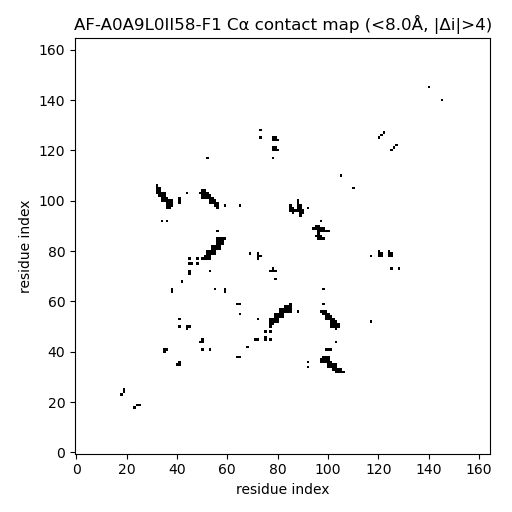YS A 1 96 ? -5.049 14.517 -5.453 1.00 91.88 96 LYS A C 1
ATOM 737 O O . LYS A 1 96 ? -4.988 13.736 -6.395 1.00 91.88 96 LYS A O 1
ATOM 742 N N . THR A 1 97 ? -4.479 14.265 -4.277 1.00 92.50 97 THR A N 1
ATOM 743 C CA . THR A 1 97 ? -3.671 13.077 -3.987 1.00 92.50 97 THR A CA 1
ATOM 744 C C . THR A 1 97 ? -3.909 12.600 -2.555 1.00 92.50 97 THR A C 1
ATOM 746 O O . THR A 1 97 ? -4.206 13.391 -1.656 1.00 92.50 97 THR A O 1
ATOM 749 N N . CYS A 1 98 ? -3.790 11.291 -2.340 1.00 92.12 98 CYS A N 1
ATOM 750 C CA . CYS A 1 98 ? -3.767 10.685 -1.015 1.00 92.12 98 CYS A CA 1
ATOM 751 C C . CYS A 1 98 ? -2.763 9.529 -1.006 1.00 92.12 98 CYS A C 1
ATOM 753 O O . CYS A 1 98 ? -2.770 8.700 -1.914 1.00 92.12 98 CYS A O 1
ATOM 755 N N . THR A 1 99 ? -1.889 9.496 -0.002 1.00 92.44 99 THR A N 1
ATOM 756 C CA . THR A 1 99 ? -0.844 8.473 0.135 1.00 92.44 99 THR A CA 1
ATOM 757 C C . THR A 1 99 ? -1.384 7.194 0.759 1.00 92.44 99 THR A C 1
ATOM 759 O O . THR A 1 99 ? -1.117 6.103 0.260 1.00 92.44 99 THR A O 1
ATOM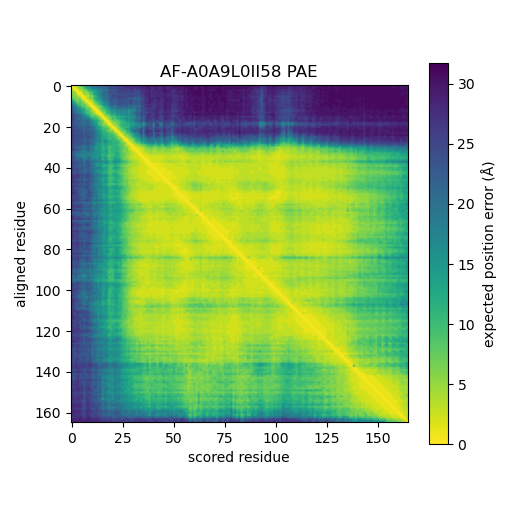 762 N N . THR A 1 100 ? -2.165 7.325 1.832 1.00 93.69 100 THR A N 1
ATOM 763 C CA . THR A 1 100 ? -2.722 6.199 2.578 1.00 93.69 100 THR A CA 1
ATOM 764 C C . THR A 1 100 ? -4.136 6.477 3.058 1.00 93.69 100 THR A C 1
ATOM 766 O O . THR A 1 100 ? -4.476 7.590 3.471 1.00 93.69 100 THR A O 1
ATOM 769 N N . VAL A 1 101 ? -4.958 5.434 3.036 1.00 94.38 101 VAL A N 1
ATOM 770 C CA . VAL A 1 101 ? -6.334 5.450 3.532 1.00 94.38 101 VAL A CA 1
ATOM 771 C C . VAL A 1 101 ? -6.537 4.232 4.419 1.00 94.38 101 VAL A C 1
ATOM 773 O O . VAL A 1 101 ? -6.033 3.153 4.123 1.00 94.38 101 VAL A O 1
ATOM 776 N N . THR A 1 102 ? -7.282 4.384 5.506 1.00 94.19 102 THR A N 1
ATOM 777 C CA . THR A 1 102 ? -7.673 3.268 6.362 1.00 94.19 102 THR A CA 1
ATOM 778 C C . THR A 1 102 ? -9.172 3.248 6.613 1.00 94.19 102 THR A C 1
ATOM 780 O O . THR A 1 102 ? -9.830 4.289 6.735 1.00 94.19 102 THR A O 1
ATOM 783 N N . VAL A 1 103 ? -9.697 2.029 6.692 1.00 93.00 103 VAL A N 1
ATOM 784 C CA . VAL A 1 103 ? -11.062 1.728 7.111 1.00 93.00 103 VAL A CA 1
ATOM 785 C C . VAL A 1 103 ? -11.006 1.340 8.584 1.00 93.00 103 VAL A C 1
ATOM 787 O O . VAL A 1 103 ? -10.362 0.354 8.938 1.00 93.00 103 VAL A O 1
ATOM 790 N N . THR A 1 104 ? -11.651 2.118 9.453 1.00 91.12 104 THR A N 1
ATOM 791 C CA . THR A 1 104 ? -11.714 1.821 10.896 1.00 91.12 104 THR A CA 1
ATOM 792 C C . THR A 1 104 ? -12.982 1.069 11.267 1.00 91.12 104 THR A C 1
ATOM 794 O O . THR A 1 104 ? -12.952 0.121 12.044 1.00 91.12 104 THR A O 1
ATOM 797 N N . GLN A 1 105 ? -14.116 1.514 10.734 1.00 88.25 105 GLN A N 1
ATOM 798 C CA . GLN A 1 105 ? -15.433 0.955 10.995 1.00 88.25 105 GLN A CA 1
ATOM 799 C C . GLN A 1 105 ? -16.244 0.995 9.705 1.00 88.25 105 GLN A C 1
ATOM 801 O O . GLN A 1 105 ? -16.046 1.880 8.873 1.00 88.25 105 GLN A O 1
ATOM 806 N N . VAL A 1 106 ? -17.166 0.050 9.569 1.00 90.06 106 VAL A N 1
ATOM 807 C CA . VAL A 1 106 ? -18.125 -0.029 8.467 1.00 90.06 106 VAL A CA 1
ATOM 808 C C . VAL A 1 106 ? -19.518 -0.292 9.016 1.00 90.06 106 VAL A C 1
ATOM 810 O O . VAL A 1 106 ? -19.674 -0.836 10.118 1.00 90.06 106 VAL A O 1
ATOM 813 N N . ASN A 1 107 ? -20.528 0.094 8.241 1.00 90.81 107 ASN A N 1
ATOM 814 C CA . ASN A 1 107 ? -21.914 -0.255 8.525 1.00 90.81 107 ASN A CA 1
ATOM 815 C C . ASN A 1 107 ? -22.099 -1.775 8.461 1.00 90.81 107 ASN A C 1
ATOM 817 O O . ASN A 1 107 ? -21.306 -2.489 7.849 1.00 90.81 107 ASN A O 1
ATOM 821 N N . SER A 1 108 ? -23.137 -2.286 9.120 1.00 88.88 108 SER A N 1
ATOM 822 C CA . SER A 1 108 ? -23.429 -3.726 9.154 1.00 88.88 108 SER A CA 1
ATOM 823 C C . SER A 1 108 ? -23.648 -4.331 7.768 1.00 88.88 108 SER A C 1
ATOM 825 O O . SER A 1 108 ? -23.261 -5.476 7.558 1.00 88.88 108 SER A O 1
ATOM 827 N N . GLU A 1 109 ? -24.208 -3.555 6.843 1.00 92.38 109 GLU A N 1
ATOM 828 C CA . GLU A 1 109 ? -24.504 -3.954 5.462 1.00 92.38 109 GLU A CA 1
ATOM 829 C C . GLU A 1 109 ? -23.228 -4.326 4.685 1.00 92.38 109 GLU A C 1
ATOM 831 O O . GLU A 1 109 ? -23.179 -5.356 4.016 1.00 92.38 109 GLU A O 1
ATOM 836 N N . ASP A 1 110 ? -22.146 -3.562 4.864 1.00 90.69 110 ASP A N 1
ATOM 837 C CA . ASP A 1 110 ? -20.900 -3.720 4.100 1.00 90.69 110 ASP A CA 1
ATOM 838 C C . ASP A 1 110 ? -19.886 -4.675 4.749 1.00 90.69 110 ASP A C 1
ATOM 840 O O . ASP A 1 110 ? -18.857 -5.008 4.149 1.00 90.69 110 ASP A O 1
ATOM 844 N N . LYS A 1 111 ? -20.149 -5.148 5.977 1.00 90.50 111 LYS A N 1
ATOM 845 C CA . LYS A 1 111 ? -19.218 -6.021 6.718 1.00 90.50 111 LYS A CA 1
ATOM 846 C C . LYS A 1 111 ? -18.871 -7.292 5.949 1.00 90.50 111 LYS A C 1
ATOM 848 O O . LYS A 1 111 ? -17.713 -7.702 5.952 1.00 90.50 111 LYS A O 1
ATOM 853 N N . GLY A 1 112 ? -19.854 -7.900 5.285 1.00 93.38 112 GLY A N 1
ATOM 854 C CA . GLY A 1 112 ? -19.644 -9.125 4.512 1.00 93.38 112 GLY A CA 1
ATOM 855 C C . GLY A 1 112 ? -18.735 -8.907 3.299 1.00 93.38 112 GLY A C 1
ATOM 856 O O . GLY A 1 112 ? -17.853 -9.723 3.033 1.00 93.38 112 GLY A O 1
ATOM 857 N N . ALA A 1 113 ? -18.902 -7.788 2.590 1.00 93.38 113 ALA A N 1
ATOM 858 C CA . ALA A 1 113 ? -18.054 -7.435 1.454 1.00 93.38 113 ALA A CA 1
ATOM 859 C C . ALA A 1 113 ? -16.619 -7.118 1.902 1.00 93.38 113 ALA A C 1
ATOM 861 O O . ALA A 1 113 ? -15.659 -7.598 1.294 1.00 93.38 113 ALA A O 1
ATOM 862 N N . LEU A 1 114 ? -16.467 -6.374 3.003 1.00 92.69 114 LEU A N 1
ATOM 863 C CA . LEU A 1 114 ? -15.155 -6.054 3.560 1.00 92.69 114 LEU A CA 1
ATOM 864 C C . LEU A 1 114 ? -14.415 -7.308 4.044 1.00 92.69 114 LEU A C 1
ATOM 866 O O . LEU A 1 114 ? -13.219 -7.421 3.798 1.00 92.69 114 LEU A O 1
ATOM 870 N N . ALA A 1 115 ? -15.102 -8.255 4.689 1.00 93.50 115 ALA A N 1
ATOM 871 C CA . ALA A 1 115 ? -14.484 -9.490 5.174 1.00 93.50 115 ALA A CA 1
ATOM 872 C C . ALA A 1 115 ? -13.857 -10.308 4.033 1.00 93.50 115 ALA A C 1
ATOM 874 O O . ALA A 1 115 ? -12.693 -10.694 4.125 1.00 93.50 115 ALA A O 1
ATOM 875 N N . LYS A 1 116 ? -14.585 -10.474 2.919 1.00 94.56 116 LYS A N 1
ATOM 876 C CA . LYS A 1 116 ? -14.071 -11.144 1.712 1.00 94.56 116 LYS A CA 1
ATOM 877 C C . LYS A 1 116 ? -12.834 -10.440 1.154 1.00 94.56 116 LYS A C 1
ATOM 879 O O . LYS A 1 116 ? -11.861 -11.086 0.773 1.00 94.56 116 LYS A O 1
ATOM 884 N N . LEU A 1 117 ? -12.864 -9.107 1.117 1.00 93.25 117 LEU A N 1
ATOM 885 C CA . LEU A 1 117 ? -11.740 -8.310 0.635 1.00 93.25 117 LEU A CA 1
ATOM 886 C C . LEU A 1 117 ? -10.518 -8.442 1.555 1.00 93.25 117 LEU A C 1
ATOM 888 O O . LEU A 1 117 ? -9.401 -8.600 1.073 1.00 93.25 117 LEU A O 1
ATOM 892 N N . VAL A 1 118 ? -10.724 -8.404 2.872 1.00 93.81 118 VAL A N 1
ATOM 893 C CA . VAL A 1 118 ? -9.663 -8.563 3.873 1.00 93.81 118 VAL A CA 1
ATOM 894 C C . VAL A 1 118 ? -8.996 -9.930 3.758 1.00 93.81 118 VAL A C 1
ATOM 896 O O . VAL A 1 118 ? -7.770 -10.000 3.794 1.00 93.81 118 VAL A O 1
ATOM 899 N N . GLU A 1 119 ? -9.770 -10.997 3.576 1.00 93.69 119 GLU A N 1
ATOM 900 C CA . GLU A 1 119 ? -9.240 -12.351 3.405 1.00 93.69 119 GLU A CA 1
ATOM 901 C C . GLU A 1 119 ? -8.384 -12.474 2.137 1.00 93.69 119 GLU A C 1
ATOM 903 O O . GLU A 1 119 ? -7.235 -12.912 2.202 1.00 93.69 119 GLU A O 1
ATOM 908 N N . ALA A 1 120 ? -8.883 -11.974 1.002 1.00 94.06 120 ALA A N 1
ATOM 909 C CA . ALA A 1 120 ? -8.126 -11.945 -0.248 1.00 94.06 120 ALA A CA 1
ATOM 910 C C . ALA A 1 120 ? -6.855 -11.079 -0.157 1.00 94.06 120 ALA A C 1
ATOM 912 O O . ALA A 1 120 ? -5.831 -11.391 -0.759 1.00 94.06 120 ALA A O 1
ATOM 913 N N . ILE A 1 121 ? -6.890 -9.966 0.576 1.00 94.25 121 ILE A N 1
ATOM 914 C CA . ILE A 1 121 ? -5.725 -9.087 0.746 1.00 94.25 121 ILE A CA 1
ATOM 915 C C . ILE A 1 121 ? -4.683 -9.728 1.665 1.00 94.25 121 ILE A C 1
ATOM 917 O O . ILE A 1 121 ? -3.485 -9.650 1.389 1.00 94.25 121 ILE A O 1
ATOM 921 N N 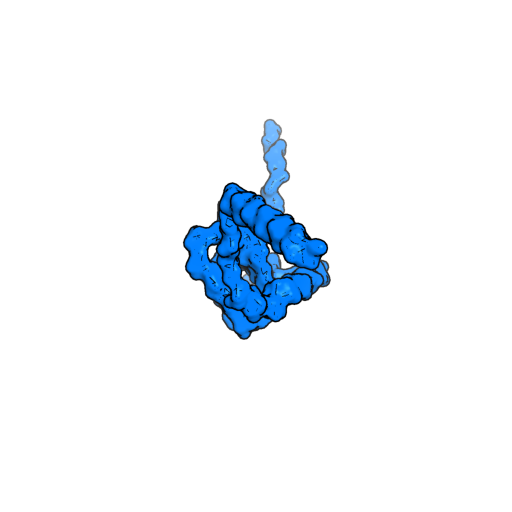. ARG A 1 122 ? -5.126 -10.379 2.742 1.00 92.50 122 ARG A N 1
ATOM 922 C CA . ARG A 1 122 ? -4.247 -11.006 3.729 1.00 92.50 122 ARG A CA 1
ATOM 923 C C . ARG A 1 122 ? -3.384 -12.101 3.104 1.00 92.50 122 ARG A C 1
ATOM 925 O O . ARG A 1 122 ? -2.166 -12.060 3.280 1.00 92.50 122 ARG A O 1
ATOM 932 N N . THR A 1 123 ? -3.994 -12.983 2.315 1.00 92.88 123 THR A N 1
ATOM 933 C CA . THR A 1 123 ? -3.283 -14.051 1.592 1.00 92.88 123 THR A CA 1
ATOM 934 C C . THR A 1 123 ? -2.294 -13.489 0.573 1.00 92.88 123 THR A C 1
ATOM 936 O O . THR A 1 123 ? -1.197 -14.014 0.394 1.00 92.88 123 THR A O 1
ATOM 939 N N . ASN A 1 124 ? -2.635 -12.365 -0.062 1.00 91.44 124 ASN A N 1
ATOM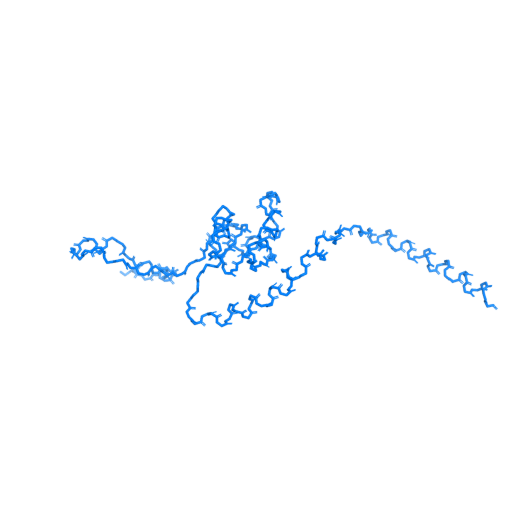 940 C CA . ASN A 1 124 ? -1.775 -11.727 -1.049 1.00 91.44 124 ASN A CA 1
ATOM 941 C C . ASN A 1 124 ? -0.569 -10.992 -0.447 1.00 91.44 124 ASN A C 1
ATOM 943 O O . ASN A 1 124 ? 0.492 -10.991 -1.072 1.00 91.44 124 ASN A O 1
ATOM 947 N N . TYR A 1 125 ? -0.701 -10.352 0.713 1.00 90.94 125 TYR A N 1
ATOM 948 C CA . TYR A 1 125 ? 0.343 -9.467 1.243 1.00 90.94 125 TYR A CA 1
ATOM 949 C C . TYR A 1 125 ? 0.908 -9.930 2.584 1.00 90.94 125 TYR A C 1
ATOM 951 O O . TYR A 1 125 ? 2.111 -10.160 2.698 1.00 90.94 125 TYR A O 1
ATOM 959 N N . ASN A 1 126 ? 0.059 -10.075 3.600 1.00 88.56 126 ASN A N 1
ATOM 960 C CA . ASN A 1 126 ? 0.499 -10.341 4.967 1.00 88.56 126 ASN A CA 1
ATOM 961 C C . ASN A 1 126 ? 1.169 -11.715 5.103 1.00 88.56 126 ASN A C 1
ATOM 963 O O . ASN A 1 126 ? 2.222 -11.813 5.736 1.00 88.56 126 ASN A O 1
ATOM 967 N N . ASP A 1 127 ? 0.591 -12.749 4.488 1.00 89.31 127 ASP A N 1
ATOM 968 C CA . ASP A 1 127 ? 1.094 -14.122 4.607 1.00 89.31 127 ASP A CA 1
ATOM 969 C C . ASP A 1 127 ? 2.372 -14.329 3.769 1.00 89.31 127 ASP A C 1
ATOM 971 O O . ASP A 1 127 ? 3.312 -14.995 4.202 1.00 89.31 127 ASP A O 1
ATOM 975 N N . ARG A 1 128 ? 2.474 -13.647 2.618 1.00 90.56 128 ARG A N 1
ATOM 976 C CA . ARG A 1 128 ? 3.643 -13.679 1.715 1.00 90.56 128 ARG A CA 1
ATOM 977 C C . ARG A 1 128 ? 4.736 -12.664 2.048 1.00 90.56 128 ARG A C 1
ATOM 979 O O . ARG A 1 128 ? 5.669 -12.471 1.270 1.00 90.56 128 ARG A O 1
ATOM 986 N N . TYR A 1 129 ? 4.673 -12.000 3.201 1.00 88.69 129 TYR A N 1
ATOM 987 C CA . TYR A 1 129 ? 5.598 -10.909 3.520 1.00 88.69 129 TYR A CA 1
ATOM 988 C C . TYR A 1 129 ? 7.079 -11.322 3.450 1.00 88.69 129 TYR A C 1
ATOM 990 O O . TYR A 1 129 ? 7.918 -10.553 2.986 1.00 88.69 129 TYR A O 1
ATOM 998 N N . ASN A 1 130 ? 7.422 -12.532 3.909 1.00 87.56 130 ASN A N 1
ATOM 999 C CA . ASN A 1 130 ? 8.810 -13.012 3.893 1.00 87.56 130 ASN A CA 1
ATOM 1000 C C . ASN A 1 130 ? 9.347 -13.203 2.467 1.00 87.56 130 ASN A C 1
ATOM 1002 O O . ASN A 1 130 ? 10.528 -12.964 2.227 1.00 87.56 130 ASN A O 1
ATOM 1006 N N . GLU A 1 131 ? 8.494 -13.628 1.535 1.00 89.94 131 GLU A N 1
ATOM 1007 C CA . GLU A 1 131 ? 8.845 -13.777 0.121 1.00 89.94 131 GLU A CA 1
ATOM 1008 C C . GLU A 1 131 ? 9.049 -12.404 -0.512 1.00 89.94 131 GLU A C 1
ATOM 1010 O O . GLU A 1 131 ? 10.080 -12.152 -1.129 1.00 89.94 131 GLU A O 1
ATOM 1015 N N . ILE A 1 132 ? 8.113 -11.482 -0.266 1.00 89.38 132 ILE A N 1
ATOM 1016 C CA . ILE A 1 132 ? 8.173 -10.106 -0.770 1.00 89.38 132 ILE A CA 1
ATOM 1017 C C . ILE A 1 132 ? 9.438 -9.395 -0.269 1.00 89.38 132 ILE A C 1
ATOM 1019 O O . ILE A 1 132 ? 10.100 -8.717 -1.045 1.00 89.38 132 ILE A O 1
ATOM 1023 N N . GLY A 1 133 ? 9.811 -9.573 1.002 1.00 85.19 133 GLY A N 1
ATOM 1024 C CA . GLY A 1 133 ? 11.012 -8.956 1.574 1.00 85.19 133 GLY A CA 1
ATOM 1025 C C . GLY A 1 133 ? 12.337 -9.543 1.072 1.00 85.19 133 GLY A C 1
ATOM 1026 O O . GLY A 1 133 ? 13.369 -8.892 1.190 1.00 85.19 133 GLY A O 1
ATOM 1027 N N . ARG A 1 134 ? 12.327 -10.765 0.523 1.00 91.06 134 ARG A N 1
ATOM 1028 C CA . ARG A 1 134 ? 13.507 -11.412 -0.078 1.00 91.06 134 ARG A CA 1
ATOM 1029 C C . ARG A 1 134 ? 13.577 -11.230 -1.589 1.00 91.06 134 ARG A C 1
ATOM 1031 O O . ARG A 1 134 ? 14.620 -11.492 -2.180 1.00 91.06 134 ARG A O 1
ATOM 1038 N N . TYR A 1 135 ? 12.482 -10.815 -2.210 1.00 91.62 135 TYR A N 1
ATOM 1039 C CA . TYR A 1 135 ? 12.416 -10.573 -3.636 1.00 91.62 135 TYR A CA 1
ATOM 1040 C C . TYR A 1 135 ? 13.066 -9.229 -3.974 1.00 91.62 135 TYR A C 1
ATOM 1042 O O . TYR A 1 135 ? 12.532 -8.161 -3.673 1.00 91.62 135 TYR A O 1
ATOM 1050 N N . TRP A 1 136 ? 14.222 -9.284 -4.631 1.00 91.06 136 TRP A N 1
ATOM 1051 C CA . TRP A 1 136 ? 14.876 -8.101 -5.180 1.00 91.06 136 TRP A CA 1
ATOM 1052 C C . TRP A 1 136 ? 14.281 -7.807 -6.556 1.00 91.06 136 TRP A C 1
ATOM 1054 O O . TRP A 1 136 ? 14.365 -8.623 -7.471 1.00 91.06 136 TRP A O 1
ATOM 1064 N N . GLY A 1 137 ? 13.640 -6.647 -6.690 1.00 89.38 137 GLY A N 1
ATOM 1065 C CA . GLY A 1 137 ? 13.114 -6.179 -7.969 1.00 89.38 137 GLY A CA 1
ATOM 1066 C C . GLY A 1 137 ? 14.207 -5.632 -8.890 1.00 89.38 137 GLY A C 1
ATOM 1067 O O . GLY A 1 137 ? 15.308 -5.299 -8.455 1.00 89.38 137 GLY A O 1
ATOM 1068 N N . GLY A 1 138 ? 13.875 -5.484 -10.172 1.00 89.25 138 GLY A N 1
ATOM 1069 C CA . GLY A 1 138 ? 14.804 -4.980 -11.184 1.00 89.25 138 GLY A CA 1
ATOM 1070 C C . GLY A 1 138 ? 15.603 -6.100 -11.846 1.00 89.25 138 GLY A C 1
ATOM 1071 O O . GLY A 1 138 ? 15.081 -7.191 -12.050 1.00 89.25 138 GLY A O 1
ATOM 1072 N N . ASN A 1 139 ? 16.846 -5.803 -12.235 1.00 90.81 139 ASN A N 1
ATOM 1073 C CA . ASN A 1 139 ? 17.730 -6.729 -12.955 1.00 90.81 139 ASN A CA 1
ATOM 1074 C C . ASN A 1 139 ? 17.140 -7.286 -14.271 1.00 90.81 139 ASN A C 1
ATOM 1076 O O . ASN A 1 139 ? 17.376 -8.430 -14.652 1.00 90.81 139 ASN A O 1
ATOM 1080 N N . VAL A 1 140 ? 16.357 -6.468 -14.978 1.00 91.38 140 VAL A N 1
ATOM 1081 C CA . VAL A 1 140 ? 15.832 -6.801 -16.307 1.00 91.38 140 VAL A CA 1
ATOM 1082 C C . VAL A 1 140 ? 16.665 -6.060 -17.346 1.00 91.38 140 VAL A C 1
ATOM 1084 O O . VAL A 1 140 ? 16.692 -4.829 -17.362 1.00 91.38 140 VAL A O 1
ATOM 1087 N N . LEU A 1 141 ? 17.366 -6.807 -18.203 1.00 93.94 141 LEU A N 1
ATOM 1088 C CA . LEU A 1 141 ? 18.151 -6.227 -19.290 1.00 93.94 141 LEU A CA 1
ATOM 1089 C C . LEU A 1 141 ? 17.236 -5.555 -20.320 1.00 93.94 141 LEU A C 1
ATOM 1091 O O . LEU A 1 141 ? 16.108 -5.981 -20.568 1.00 93.94 141 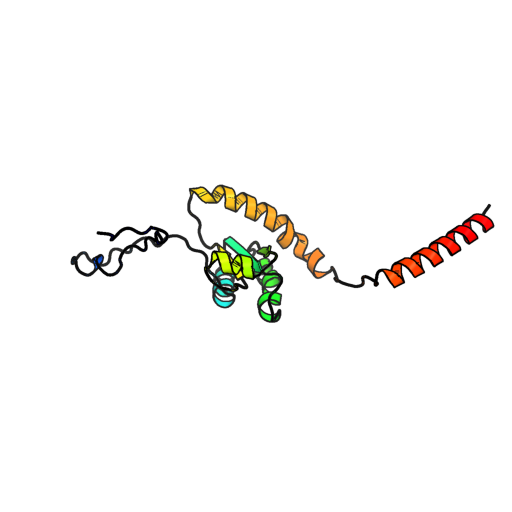LEU A O 1
ATOM 1095 N N . GLY A 1 142 ? 17.757 -4.515 -20.972 1.00 95.69 142 GLY A N 1
ATOM 1096 C CA . GLY A 1 142 ? 17.048 -3.855 -22.063 1.00 95.69 142 GLY A CA 1
ATOM 1097 C C . GLY A 1 142 ? 16.776 -4.814 -23.233 1.00 95.69 142 GLY A C 1
ATOM 1098 O O . GLY A 1 142 ? 17.600 -5.691 -23.516 1.00 95.69 142 GLY A O 1
ATOM 1099 N N . PRO A 1 143 ? 15.677 -4.616 -23.983 1.00 96.25 143 PRO A N 1
ATOM 1100 C CA . PRO A 1 143 ? 15.211 -5.571 -24.993 1.00 96.25 143 PRO A CA 1
ATOM 1101 C C . PRO A 1 143 ? 16.241 -5.824 -26.102 1.00 96.25 143 PRO A C 1
ATOM 1103 O O . PRO A 1 143 ? 16.372 -6.945 -26.584 1.00 96.25 143 PRO A O 1
ATOM 1106 N N . LYS A 1 144 ? 17.032 -4.803 -26.466 1.00 96.56 144 LYS A N 1
ATOM 1107 C CA . LYS A 1 144 ? 18.117 -4.931 -27.453 1.00 96.56 144 LYS A CA 1
ATOM 1108 C C . LYS A 1 144 ? 19.228 -5.873 -26.980 1.00 96.56 144 LYS A C 1
ATOM 1110 O O . LYS A 1 144 ? 19.715 -6.682 -27.762 1.00 96.56 144 LYS A O 1
ATOM 1115 N N . SER A 1 145 ? 19.612 -5.771 -25.707 1.00 95.44 145 SER A N 1
ATOM 1116 C CA . SER A 1 145 ? 20.659 -6.611 -25.120 1.00 95.44 145 SER A CA 1
ATOM 1117 C C . SER A 1 145 ? 20.174 -8.054 -24.969 1.00 95.44 145 SER A C 1
ATOM 1119 O O . SER A 1 145 ? 20.859 -8.979 -25.398 1.00 95.44 145 SER A O 1
ATOM 1121 N N . VAL A 1 146 ? 18.938 -8.243 -24.486 1.00 96.25 146 VAL A N 1
ATOM 1122 C CA . VAL A 1 146 ? 18.305 -9.569 -24.378 1.00 96.25 146 VAL A CA 1
ATOM 1123 C C . VAL A 1 146 ? 18.234 -10.266 -25.739 1.00 96.25 146 VAL A C 1
ATOM 1125 O O . VAL A 1 146 ? 18.611 -11.428 -25.845 1.00 96.25 146 VAL A O 1
ATOM 1128 N N . ALA A 1 147 ? 17.825 -9.561 -26.800 1.00 95.56 147 ALA A N 1
ATOM 1129 C CA . ALA A 1 147 ? 17.762 -10.132 -28.146 1.00 95.56 147 ALA A CA 1
ATOM 1130 C C . ALA A 1 147 ? 19.144 -10.541 -28.688 1.00 95.56 147 ALA A C 1
ATOM 1132 O O . ALA A 1 147 ? 19.273 -11.565 -29.360 1.00 95.56 147 ALA A O 1
ATOM 1133 N N . HIS A 1 148 ? 20.187 -9.760 -28.389 1.00 95.69 148 HIS A N 1
ATOM 1134 C CA . HIS A 1 148 ? 21.556 -10.092 -28.779 1.00 95.69 148 HIS A CA 1
ATOM 1135 C C . HIS A 1 148 ? 22.070 -11.340 -28.050 1.00 95.69 148 HIS A C 1
ATOM 1137 O O . HIS A 1 148 ? 22.572 -12.257 -28.700 1.00 95.69 148 HIS A O 1
ATOM 1143 N N . ILE A 1 149 ? 21.884 -11.407 -26.727 1.00 96.00 149 ILE A N 1
ATOM 1144 C CA . ILE A 1 149 ? 22.255 -12.569 -25.907 1.00 96.00 149 ILE A CA 1
ATOM 1145 C C . ILE A 1 149 ? 21.507 -13.814 -26.390 1.00 96.00 149 ILE A C 1
ATOM 1147 O O . ILE A 1 149 ? 22.143 -14.826 -26.667 1.00 96.00 149 ILE A O 1
ATOM 1151 N N . ALA A 1 150 ? 20.195 -13.715 -26.620 1.00 95.69 150 ALA A N 1
ATOM 1152 C CA . ALA A 1 150 ? 19.385 -14.825 -27.117 1.00 95.69 150 ALA A CA 1
ATOM 1153 C C . ALA A 1 150 ? 19.859 -15.331 -28.491 1.00 95.69 150 ALA A C 1
ATOM 1155 O O . ALA A 1 150 ? 19.906 -16.537 -28.731 1.00 95.69 150 ALA A O 1
ATOM 1156 N N . LYS A 1 151 ? 20.265 -14.431 -29.400 1.00 96.50 151 LYS A N 1
ATOM 1157 C CA . LYS A 1 151 ? 20.830 -14.822 -30.702 1.00 96.50 151 LYS A CA 1
ATOM 1158 C C . LYS A 1 151 ? 22.155 -15.575 -30.542 1.00 96.50 151 LYS A C 1
ATOM 1160 O O . LYS A 1 151 ? 22.375 -16.562 -31.243 1.00 96.50 151 LYS A O 1
ATOM 1165 N N . LEU A 1 152 ? 23.021 -15.127 -29.631 1.00 95.25 152 LEU A N 1
ATOM 1166 C CA . LEU A 1 152 ? 24.289 -15.798 -29.328 1.00 95.25 152 LEU A CA 1
ATOM 1167 C C . LEU A 1 152 ? 24.072 -17.161 -28.659 1.00 95.25 152 LEU A C 1
ATOM 1169 O O . LEU A 1 152 ? 24.734 -18.126 -29.028 1.00 95.25 152 LEU A O 1
ATOM 1173 N N . GLU A 1 153 ? 23.142 -17.265 -27.713 1.00 94.88 153 GLU A N 1
ATOM 1174 C CA . GLU A 1 153 ? 22.782 -18.529 -27.062 1.00 94.88 153 GLU A CA 1
ATOM 1175 C C . GLU A 1 153 ? 22.189 -19.524 -28.060 1.00 94.88 153 GLU A C 1
ATOM 1177 O O . GLU A 1 153 ? 22.584 -20.688 -28.070 1.00 94.88 153 GLU A O 1
ATOM 1182 N N . MET A 1 154 ? 21.323 -19.064 -28.968 1.00 94.00 154 MET A N 1
ATOM 1183 C CA . MET A 1 154 ? 20.774 -19.899 -30.037 1.00 94.00 154 MET A CA 1
ATOM 1184 C C . MET A 1 154 ? 21.869 -20.410 -30.982 1.00 94.00 154 MET A C 1
ATOM 1186 O O . MET A 1 154 ? 21.826 -21.567 -31.397 1.00 94.00 154 MET A O 1
ATOM 1190 N N . ALA A 1 155 ? 22.851 -19.571 -31.328 1.00 94.75 155 ALA A N 1
ATOM 1191 C CA . ALA A 1 155 ? 23.986 -19.987 -32.149 1.00 94.75 155 ALA A CA 1
ATOM 1192 C C . ALA A 1 155 ? 24.841 -21.043 -31.427 1.00 94.75 155 ALA A C 1
ATOM 1194 O O . ALA A 1 155 ? 25.091 -22.107 -31.989 1.00 94.75 155 ALA A O 1
ATOM 1195 N N . LYS A 1 156 ? 25.191 -20.808 -30.155 1.00 95.31 156 LYS A N 1
ATOM 1196 C CA . LYS A 1 156 ? 25.942 -21.764 -29.324 1.00 95.31 156 LYS A CA 1
ATOM 1197 C C . LYS A 1 156 ? 25.207 -23.097 -29.156 1.00 95.31 156 LYS A C 1
ATOM 1199 O O . LYS A 1 156 ? 25.829 -24.149 -29.249 1.00 95.31 156 LYS A O 1
ATOM 1204 N N . ALA A 1 157 ? 23.892 -23.068 -28.940 1.00 93.38 157 ALA A N 1
ATOM 1205 C CA . ALA A 1 157 ? 23.077 -24.273 -28.798 1.00 93.38 157 ALA A CA 1
ATOM 1206 C C . ALA A 1 157 ? 23.036 -25.098 -30.094 1.00 93.38 157 ALA A C 1
ATOM 1208 O O . ALA A 1 157 ? 23.143 -26.322 -30.044 1.00 93.38 157 ALA A O 1
ATOM 1209 N N . LYS A 1 158 ? 22.944 -24.435 -31.257 1.00 93.62 158 LYS A N 1
ATOM 1210 C CA . LYS A 1 158 ? 23.040 -25.102 -32.565 1.00 93.62 158 LYS A CA 1
ATOM 1211 C C . LYS A 1 158 ? 24.409 -25.744 -32.774 1.00 93.62 158 LYS A C 1
ATOM 1213 O O . LYS A 1 158 ? 24.472 -26.889 -33.197 1.00 93.62 158 LYS A O 1
ATOM 1218 N N . GLU A 1 159 ? 25.490 -25.037 -32.451 1.00 92.00 159 GLU A N 1
ATOM 1219 C CA . GLU A 1 159 ? 26.849 -25.580 -32.572 1.00 92.00 159 GLU A CA 1
ATOM 1220 C C . GLU A 1 159 ? 27.083 -26.795 -31.666 1.00 92.00 159 GLU A C 1
ATOM 1222 O O . GLU A 1 159 ? 27.735 -27.753 -32.078 1.00 92.00 159 GLU A O 1
ATOM 1227 N N . LEU A 1 160 ? 26.544 -26.777 -30.445 1.00 91.75 160 LEU A N 1
ATOM 1228 C CA . LEU A 1 160 ? 26.677 -27.883 -29.499 1.00 91.75 160 LEU A CA 1
ATOM 1229 C C . LEU A 1 160 ? 25.866 -29.113 -29.937 1.00 91.75 160 LEU A C 1
ATOM 1231 O O . LEU A 1 160 ? 26.360 -30.232 -29.837 1.00 91.75 160 LEU A O 1
ATOM 1235 N N . ALA A 1 161 ? 24.663 -28.905 -30.483 1.00 89.62 161 ALA A N 1
AT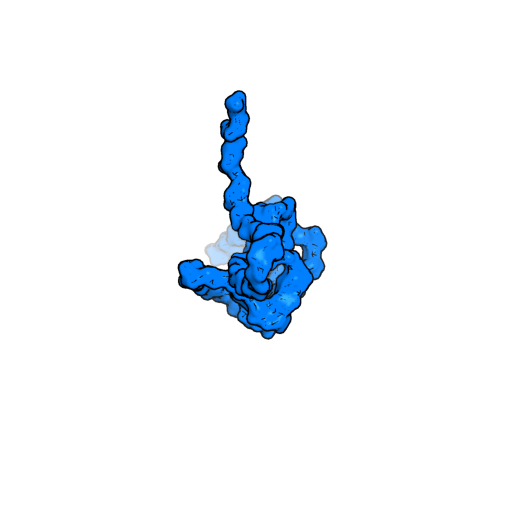OM 1236 C CA . ALA A 1 161 ? 23.827 -29.975 -31.024 1.00 89.62 161 ALA A CA 1
ATOM 1237 C C . ALA A 1 161 ? 24.486 -30.680 -32.220 1.00 89.62 161 ALA A C 1
ATOM 1239 O O . ALA A 1 161 ? 24.490 -31.904 -32.277 1.00 89.62 161 ALA A O 1
ATOM 1240 N N . THR A 1 162 ? 25.109 -29.923 -33.129 1.00 90.31 162 THR A N 1
ATOM 1241 C CA . THR A 1 162 ? 25.841 -30.482 -34.280 1.00 90.31 162 THR A CA 1
ATOM 1242 C C . THR A 1 162 ? 27.129 -31.208 -33.876 1.00 90.31 162 THR A C 1
ATOM 1244 O O . THR A 1 162 ? 27.627 -32.020 -34.639 1.00 90.31 162 THR A O 1
ATOM 1247 N N . LYS A 1 163 ? 27.704 -30.915 -32.700 1.00 84.50 163 LYS A N 1
ATOM 1248 C CA . LYS A 1 163 ? 28.917 -31.587 -32.197 1.00 84.50 163 LYS A CA 1
ATOM 1249 C C . LYS A 1 163 ? 28.644 -32.880 -31.424 1.00 84.50 163 LYS A C 1
ATOM 1251 O O . LYS A 1 163 ? 29.574 -33.659 -31.244 1.00 84.50 163 LYS A O 1
ATOM 1256 N N . MET A 1 164 ? 27.434 -33.061 -30.894 1.00 75.12 164 MET A N 1
ATOM 1257 C CA . MET A 1 164 ? 27.056 -34.250 -30.116 1.00 75.12 164 MET A CA 1
ATOM 1258 C C . MET A 1 164 ? 26.316 -35.316 -30.938 1.00 75.12 164 MET A C 1
ATOM 1260 O O . MET A 1 164 ? 26.172 -36.434 -30.446 1.00 75.12 164 MET A O 1
ATOM 1264 N N . GLY A 1 165 ? 25.832 -34.972 -32.135 1.00 58.84 165 GLY A N 1
ATOM 1265 C CA . GLY A 1 165 ? 25.308 -35.919 -33.129 1.00 58.84 165 GLY A CA 1
ATOM 1266 C C . GLY A 1 165 ? 26.361 -36.265 -34.168 1.00 58.84 165 GLY A C 1
ATOM 1267 O O . GLY A 1 165 ? 26.322 -37.415 -34.651 1.00 58.84 165 GLY A O 1
#

Organism: Equus asinus (NCBI:txid9793)

Radius of gyration: 26.0 Å; Cα contacts (8 Å, |Δi|>4): 164; chains: 1; bounding box: 67×68×60 Å

Nearest PDB structures (foldseek):
  9f1d-assembly1_BG  TM=9.944E-01  e=1.274E-24  Oryctolagus cuniculus
  8fl3-assembly1_SE  TM=9.630E-01  e=3.305E-24  Homo sapiens
  8c3a-assembly1_p  TM=9.699E-01  e=5.666E-19  Candida albicans
  8p8n-assembly1_LL  TM=9.798E-01  e=5.360E-18  Saccharomyces cerevisiae
  5m1j-assembly1_G5  TM=9.475E-01  e=7.628E-17  Saccharomyces cerevisiae

InterPro domains:
  IPR001921 Large ribosomal subunit protein eL8, eukaryota [PR00882] (31-51)
  IPR001921 Large ribosomal subunit protein eL8, eukaryota [PR00882] (92-116)
  IPR001921 Large ribosomal subunit protein eL8, eukaryota [PR00882] (124-144)
  IPR004038 Ribosomal protein eL8/eL30/eS12/Gadd45 [PF01248] (29-112)
  IPR018492 Ribosomal protein eL8/Nhp2 family [PR00881] (35-49)
  IPR018492 Ribosomal protein eL8/Nhp2 family [PR00881] (54-67)
  IPR018492 Ribosomal protein eL8/Nhp2 family [PR00881] (70-80)
  IPR018492 Ribosomal protein eL8/Nhp2 family [PR00881] (80-94)
  IPR029064 Ribosomal protein eL30-like superfamily [G3DSA:3.30.1330.30] (19-159)
  IPR029064 Ribosomal protein eL30-like superfamily [SSF55315] (28-126)
  IPR050257 Large ribosomal subunit protein eL8/uL1-like [PTHR23105] (32-148)

Secondary structure (DSSP, 8-state):
---------------STTTGGGT-------PPP--EESHHHHHHHHHTT--SEEEEES--SSTHHHHTHHHHHHHHT--EEEES-HHHHHHHTTSS--SEEEE----TTTHHHHHHHHHHHIIIIITTHHHHHH-----PPPHHHHHHHHHHHHHHHHHHHHHH-

Solvent-accessible surface area (backbone atoms only — not comparable to full-atom values): 10048 Å² total; per-residue (Å²): 141,80,94,73,82,76,94,84,70,87,71,82,70,82,68,75,75,60,50,69,76,66,74,56,72,91,69,84,73,83,75,76,73,61,79,44,66,38,58,73,59,41,52,57,32,42,77,69,61,49,38,61,36,38,41,33,34,72,70,51,83,70,53,79,79,52,67,60,48,66,59,51,28,54,78,61,69,37,37,45,44,79,42,86,48,22,48,61,51,3,56,77,72,77,38,80,61,32,57,29,41,25,41,54,56,75,58,82,85,52,45,65,62,51,50,58,50,47,54,59,32,26,62,66,37,59,74,38,41,71,57,59,76,67,56,79,82,78,95,73,75,56,70,72,57,49,53,50,52,52,54,52,51,53,51,52,51,52,57,51,54,68,72,76,109

pLDDT: mean 83.72, std 18.33, range [29.89, 96.56]

Sequence (165 aa):
MHTLHIYFSTGQMPLYGTILAAGKGDVPTKRPPVLRAGVNTVTTLMENKKAQLVVIAHDVDPIELVVFLPALCRKMGVPYCIIKAKARLGRLVHRKTCTTVTVTQVNSEDKGALAKLVEAIRTNYNDRYNEIGRYWGGNVLGPKSVAHIAKLEMAKAKELATKMG

Foldseek 3Di:
DDPDDDDPPPPDDPDPPVVVVVPDPDDPDDDAFDKDFDLVRVLVCLVVVLFQEKEFEPPDVVPVSCPCVLVSCLVSVHFYDYDYDQCVVCVVVVHRGTGMMTGRDDDPVCPVVSVVVSVVRCVVRNVCPVVVVPDDDDPDDDPVVVVVVVVVVVVVVVVVVVVVD